Protein AF-A0A7S2CA24-F1 (afdb_monomer_lite)

Foldseek 3Di:
DCDDPDPPDDRVLLVVLVVQLPPDAPVAADEDEDEPPLDPVSLVSHDHSYHYDYYYPVVVCVVVCVVVVAAEDEAAAPSRCVSPVVVCPPDNHWYWYWDWDDDDPDTDIDTPDTDD

Sequence (116 aa):
MERTVKEGQVATANTYAQMFSNLP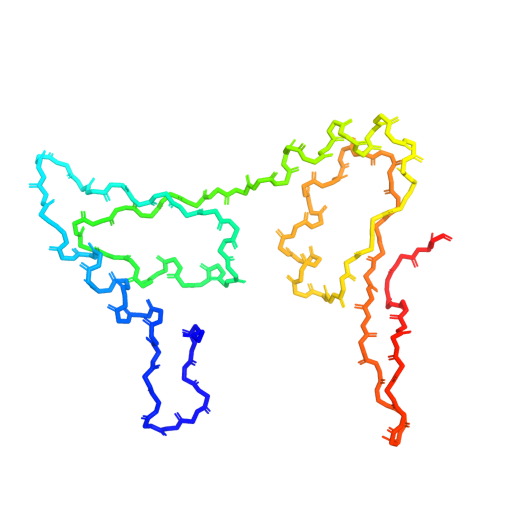SCGKPTRLLIYDLHTLQNRFYLHGNVIGSLKTTIPLLLPEIQKGGIDCVAFPDDGAAKRFAHEFTGLDVEIVTCGKVRDGDERKVTIQEGNP

Secondary structure (DSSP, 8-state):
--S-SSTT---HHHHHHHHHHTSPPSSSPEEEEEES-S-GGGGGG--TTEEEEEE-SGGGTHHHHHHHT--EEEESSHHHHHHHGGGGTTSS-EEEEEEEEEETTEEEEEEEE---

Radius of gyration: 18.87 Å; chains: 1; bounding box: 43×40×43 Å

Structure (mmCIF, N/CA/C/O backbone):
data_AF-A0A7S2CA24-F1
#
_entry.id   AF-A0A7S2CA24-F1
#
loop_
_atom_site.group_PDB
_atom_site.id
_atom_site.type_symbol
_atom_site.label_atom_id
_atom_site.label_alt_id
_atom_site.label_comp_id
_atom_site.label_asym_id
_atom_site.label_entity_id
_atom_site.label_seq_id
_atom_site.pdbx_PDB_ins_code
_atom_site.Cartn_x
_atom_site.Cartn_y
_atom_site.Cartn_z
_atom_site.occupancy
_atom_site.B_iso_or_equiv
_atom_site.auth_seq_id
_atom_site.auth_comp_id
_atom_site.auth_asym_id
_atom_site.auth_atom_id
_atom_site.pdbx_PDB_model_num
ATOM 1 N N . MET A 1 1 ? -4.769 -6.281 -11.447 1.00 75.19 1 MET A N 1
ATOM 2 C CA . MET A 1 1 ? -4.247 -7.601 -11.859 1.00 75.19 1 MET A CA 1
ATOM 3 C C . MET A 1 1 ? -2.739 -7.574 -11.670 1.00 75.19 1 MET A C 1
ATOM 5 O O . MET A 1 1 ? -1.993 -7.364 -12.622 1.00 75.19 1 MET A O 1
ATOM 9 N N . GLU A 1 2 ? -2.299 -7.674 -10.412 1.00 80.25 2 GLU A N 1
ATOM 10 C CA . GLU A 1 2 ? -0.873 -7.619 -10.074 1.00 80.25 2 GLU A CA 1
ATOM 11 C C . GLU A 1 2 ? -0.097 -8.863 -10.503 1.00 80.25 2 GLU A C 1
ATOM 13 O O . GLU A 1 2 ? 1.053 -8.752 -10.902 1.00 80.25 2 GLU A O 1
ATOM 18 N N . ARG A 1 3 ? -0.738 -10.033 -10.463 1.00 83.88 3 ARG A N 1
ATOM 19 C CA . ARG A 1 3 ? -0.118 -11.331 -10.730 1.00 83.88 3 ARG A CA 1
ATOM 20 C C . ARG A 1 3 ? -0.983 -12.173 -11.653 1.00 83.88 3 ARG A C 1
ATOM 22 O O . ARG A 1 3 ? -2.200 -11.986 -11.719 1.00 83.88 3 ARG A O 1
ATOM 29 N N . THR A 1 4 ? -0.355 -13.124 -12.328 1.00 86.88 4 THR A N 1
ATOM 30 C CA . THR A 1 4 ? -1.056 -14.185 -13.048 1.00 86.88 4 THR A CA 1
ATOM 31 C C . THR A 1 4 ? -1.593 -15.200 -12.039 1.00 86.88 4 THR A C 1
ATOM 33 O O . THR A 1 4 ? -0.896 -15.590 -11.104 1.00 86.88 4 THR A O 1
ATOM 36 N N . VAL A 1 5 ? -2.861 -15.589 -12.181 1.00 89.56 5 VAL A N 1
ATOM 37 C CA . VAL A 1 5 ? -3.485 -16.624 -11.332 1.00 89.56 5 VAL A CA 1
ATOM 38 C C . VAL A 1 5 ? -3.592 -17.938 -12.096 1.00 89.56 5 VAL A C 1
ATOM 40 O O . VAL A 1 5 ? -3.477 -19.011 -11.512 1.00 89.56 5 VAL A O 1
ATOM 43 N N . LYS A 1 6 ? -3.801 -17.850 -13.410 1.00 92.25 6 LYS A N 1
ATOM 44 C CA . LYS A 1 6 ? -3.822 -18.981 -14.335 1.00 92.25 6 LYS A CA 1
ATOM 45 C C . LYS A 1 6 ? -2.765 -18.785 -15.413 1.00 92.25 6 LYS A C 1
ATOM 47 O O . LYS A 1 6 ? -2.437 -17.653 -15.774 1.00 92.25 6 LYS A O 1
ATOM 52 N N . GLU A 1 7 ? -2.265 -19.896 -15.935 1.00 90.69 7 GLU A N 1
ATOM 53 C CA . GLU A 1 7 ? -1.397 -19.898 -17.107 1.00 90.69 7 GLU A CA 1
ATOM 54 C C . GLU A 1 7 ? -2.085 -19.210 -18.300 1.00 90.69 7 GLU A C 1
ATOM 56 O O . GLU A 1 7 ? -3.309 -19.256 -18.442 1.00 90.69 7 GLU A O 1
ATOM 61 N N . GLY A 1 8 ? -1.302 -18.504 -19.120 1.00 90.75 8 GLY A N 1
ATOM 62 C CA . GLY A 1 8 ? -1.801 -17.730 -20.263 1.00 90.75 8 GLY A CA 1
ATOM 63 C C . GLY A 1 8 ? -2.381 -16.352 -19.920 1.00 90.75 8 GLY A C 1
ATOM 64 O O . GLY A 1 8 ? -2.741 -15.602 -20.825 1.00 90.75 8 GLY A O 1
ATOM 65 N N . GLN A 1 9 ? -2.458 -15.974 -18.640 1.00 92.44 9 GLN A N 1
ATOM 66 C CA . GLN A 1 9 ? -2.843 -14.616 -18.249 1.00 92.44 9 GLN A CA 1
ATOM 67 C C . GLN A 1 9 ? -1.663 -13.647 -18.345 1.00 92.44 9 GLN A C 1
ATOM 69 O O . GLN A 1 9 ? -0.518 -14.007 -18.086 1.00 92.44 9 GLN A O 1
ATOM 74 N N . VAL A 1 10 ? -1.954 -12.384 -18.655 1.00 90.94 10 VAL A N 1
ATOM 75 C CA . VAL A 1 10 ? -0.960 -11.307 -18.644 1.00 90.94 10 VAL A CA 1
ATOM 76 C C . VAL A 1 10 ? -1.065 -10.547 -17.328 1.00 90.94 10 VAL A C 1
ATOM 78 O O . VAL A 1 10 ? -2.122 -10.015 -16.995 1.00 90.94 10 VAL A O 1
ATOM 81 N N . ALA A 1 11 ? 0.040 -10.452 -16.588 1.00 92.94 11 ALA A N 1
ATOM 82 C CA . ALA A 1 11 ? 0.137 -9.547 -15.446 1.00 92.94 11 ALA A CA 1
ATOM 83 C C . ALA A 1 11 ? 0.212 -8.101 -15.955 1.00 92.94 11 ALA A C 1
ATOM 85 O O . ALA A 1 11 ? 1.295 -7.569 -16.202 1.00 92.94 11 ALA A O 1
ATOM 86 N N . THR A 1 12 ? -0.946 -7.462 -16.130 1.00 93.62 12 THR A N 1
ATOM 87 C CA . THR A 1 12 ? -1.032 -6.125 -16.738 1.00 93.62 12 THR A CA 1
ATOM 88 C C . THR A 1 12 ? -0.217 -5.083 -15.976 1.00 93.62 12 THR A C 1
ATOM 90 O O . THR A 1 12 ? 0.389 -4.215 -16.599 1.00 93.62 12 THR A O 1
ATOM 93 N N . ALA A 1 13 ? -0.117 -5.204 -14.647 1.00 93.31 13 ALA A N 1
ATOM 94 C CA . ALA A 1 13 ? 0.731 -4.339 -13.829 1.00 93.31 13 ALA A CA 1
ATOM 95 C C . ALA A 1 13 ? 2.213 -4.387 -14.250 1.00 93.31 13 ALA A C 1
ATOM 97 O O . ALA A 1 13 ? 2.856 -3.341 -14.319 1.00 93.31 13 ALA A O 1
ATOM 98 N N . ASN A 1 14 ? 2.740 -5.571 -14.586 1.00 94.00 14 ASN A N 1
ATOM 99 C CA . ASN A 1 14 ? 4.104 -5.712 -15.096 1.00 94.00 14 ASN A CA 1
ATOM 100 C C . ASN A 1 14 ? 4.227 -5.086 -16.491 1.00 94.00 14 ASN A C 1
ATOM 102 O O . ASN A 1 14 ? 5.152 -4.323 -16.738 1.00 94.00 14 ASN A O 1
ATOM 106 N N . THR A 1 15 ? 3.264 -5.321 -17.388 1.00 94.81 15 THR A N 1
ATOM 107 C CA . THR A 1 15 ? 3.268 -4.710 -18.729 1.00 94.81 15 THR A CA 1
ATOM 108 C C . THR A 1 15 ? 3.306 -3.180 -18.666 1.00 94.81 15 THR A C 1
ATOM 110 O O . THR A 1 15 ? 4.127 -2.563 -19.343 1.00 94.81 15 THR A O 1
ATOM 113 N N . TYR A 1 16 ? 2.488 -2.558 -17.812 1.00 94.94 16 TYR A N 1
ATOM 114 C CA . TYR A 1 16 ? 2.536 -1.108 -17.603 1.00 94.94 16 TYR A CA 1
ATOM 115 C C . TYR A 1 16 ? 3.864 -0.653 -16.999 1.00 94.94 16 TYR A C 1
ATOM 117 O O . TYR A 1 16 ? 4.435 0.336 -17.451 1.00 94.94 16 TYR A O 1
ATOM 125 N N . ALA A 1 17 ? 4.393 -1.379 -16.013 1.00 94.12 17 ALA A N 1
ATOM 126 C CA . ALA A 1 17 ? 5.684 -1.056 -15.419 1.00 94.12 17 ALA A CA 1
ATOM 127 C C . ALA A 1 17 ? 6.829 -1.116 -16.444 1.00 94.12 17 ALA A C 1
ATOM 129 O O . ALA A 1 17 ? 7.704 -0.254 -16.413 1.00 94.12 17 ALA A O 1
ATOM 130 N N . GLN A 1 18 ? 6.791 -2.052 -17.399 1.00 94.25 18 GLN A N 1
ATOM 131 C CA . GLN A 1 18 ? 7.731 -2.102 -18.524 1.00 94.25 18 GLN A CA 1
ATOM 132 C C . GLN A 1 18 ? 7.594 -0.869 -19.424 1.00 94.25 18 GLN A C 1
ATOM 134 O O . GLN A 1 18 ? 8.601 -0.261 -19.778 1.00 94.25 18 GLN A O 1
ATOM 139 N N . MET A 1 19 ? 6.368 -0.453 -19.758 1.00 94.50 19 MET A N 1
ATOM 140 C CA . MET A 1 19 ? 6.142 0.769 -20.544 1.00 94.50 19 MET A CA 1
ATOM 141 C C . MET A 1 19 ? 6.696 2.003 -19.827 1.00 94.50 19 MET A C 1
ATOM 143 O O . MET A 1 19 ? 7.420 2.787 -20.436 1.00 94.50 19 MET A O 1
ATOM 147 N N . PHE A 1 20 ? 6.430 2.139 -18.524 1.00 93.81 20 PHE A N 1
ATOM 148 C CA . PHE A 1 20 ? 6.998 3.221 -17.725 1.00 93.81 20 PHE A CA 1
ATOM 149 C C . PHE A 1 20 ? 8.525 3.156 -17.698 1.00 93.81 20 PHE A C 1
ATOM 151 O O . PHE A 1 20 ? 9.171 4.163 -17.950 1.00 93.81 20 PHE A O 1
ATOM 158 N N . SER A 1 21 ? 9.110 1.978 -17.480 1.00 92.81 21 SER A N 1
ATOM 159 C CA . SER A 1 21 ? 10.568 1.773 -17.417 1.00 92.81 21 SER A CA 1
ATOM 160 C C . SER A 1 21 ? 11.304 2.182 -18.702 1.00 92.81 21 SER A C 1
ATOM 162 O O . SER A 1 21 ? 12.495 2.494 -18.653 1.00 92.81 21 SER A O 1
ATOM 164 N N . ASN A 1 22 ? 10.591 2.228 -19.834 1.00 92.75 22 ASN A N 1
ATOM 165 C CA . ASN A 1 22 ? 11.098 2.663 -21.138 1.00 92.75 22 ASN A CA 1
ATOM 166 C C . ASN A 1 22 ? 10.861 4.153 -21.441 1.00 92.75 22 ASN A C 1
ATOM 168 O O . ASN A 1 22 ? 11.198 4.613 -22.533 1.00 92.75 22 ASN A O 1
ATOM 172 N N . LEU A 1 23 ? 10.308 4.928 -20.504 1.00 91.38 23 LEU A N 1
ATOM 173 C CA . LEU A 1 23 ? 10.247 6.379 -20.656 1.00 91.38 23 LEU A CA 1
ATOM 174 C C . LEU A 1 23 ? 11.665 6.954 -20.829 1.00 91.38 23 LEU A C 1
ATOM 176 O O . LEU A 1 23 ? 12.614 6.474 -20.195 1.00 91.38 23 LEU A O 1
ATOM 180 N N . PRO A 1 24 ? 11.835 7.977 -21.684 1.00 89.06 24 PRO A N 1
ATOM 181 C CA . PRO A 1 24 ? 13.147 8.541 -21.957 1.00 89.06 24 PRO A CA 1
ATOM 182 C C . PRO A 1 24 ? 13.760 9.141 -20.687 1.00 89.06 24 PRO A C 1
ATOM 184 O O . PRO A 1 24 ? 13.077 9.772 -19.878 1.00 89.06 24 PRO A O 1
ATOM 187 N N . SER A 1 25 ? 15.069 8.951 -20.523 1.00 83.38 25 SER A N 1
ATOM 188 C CA . SER A 1 25 ? 15.844 9.611 -19.473 1.00 83.38 25 SER A CA 1
ATOM 189 C C . SER A 1 25 ? 16.295 10.985 -19.965 1.00 83.38 25 SER A C 1
ATOM 191 O O . SER A 1 25 ? 17.058 11.089 -20.924 1.00 83.38 25 SER A O 1
ATOM 193 N N . CYS A 1 26 ? 15.850 12.049 -19.298 1.00 83.38 26 CYS A N 1
ATOM 194 C CA . CYS A 1 26 ? 16.254 13.427 -19.597 1.00 83.38 26 CYS A CA 1
ATOM 195 C C . CYS A 1 26 ? 17.364 13.877 -18.631 1.00 83.38 26 CYS A C 1
ATOM 197 O O . CYS A 1 26 ? 17.192 14.824 -17.864 1.00 83.38 26 CYS A O 1
ATOM 199 N N . GLY A 1 27 ? 18.475 13.131 -18.593 1.00 85.19 27 GLY A N 1
ATOM 200 C CA . GLY A 1 27 ? 19.613 13.370 -17.687 1.00 85.19 27 GLY A CA 1
ATOM 201 C C . GLY A 1 27 ? 19.463 12.780 -16.277 1.00 85.19 27 GLY A C 1
ATOM 202 O O . GLY A 1 27 ? 20.417 12.779 -15.504 1.00 85.19 27 GLY A O 1
ATOM 203 N N . LYS A 1 28 ? 18.287 12.241 -15.942 1.00 86.75 28 LYS A N 1
ATOM 204 C CA . LYS A 1 28 ? 18.008 11.465 -14.726 1.00 86.75 28 LYS A CA 1
ATOM 205 C C . LYS A 1 28 ? 16.834 10.514 -14.978 1.00 86.75 28 LYS A C 1
ATOM 207 O O . LYS A 1 28 ? 15.991 10.838 -15.819 1.00 86.75 28 LYS A O 1
ATOM 212 N N . PRO A 1 29 ? 16.730 9.398 -14.234 1.00 88.75 29 PRO A N 1
ATOM 213 C CA . PRO A 1 29 ? 15.567 8.528 -14.324 1.00 88.75 29 PRO A CA 1
ATOM 214 C C . PRO A 1 29 ? 14.266 9.291 -14.063 1.00 88.75 29 PRO A C 1
ATOM 216 O O . PRO A 1 29 ? 14.179 10.107 -13.136 1.00 88.75 29 PRO A O 1
ATOM 219 N N . THR A 1 30 ? 13.246 9.004 -14.864 1.00 92.12 30 THR A N 1
ATOM 220 C CA . THR A 1 30 ? 11.904 9.552 -14.687 1.00 92.12 30 THR A CA 1
ATOM 221 C C . THR A 1 30 ? 11.335 9.049 -13.363 1.00 92.12 30 THR A C 1
ATOM 223 O O . THR A 1 30 ? 11.267 7.850 -13.097 1.00 92.12 30 THR A O 1
ATOM 226 N N . ARG A 1 31 ? 10.935 9.970 -12.487 1.00 91.69 31 ARG A N 1
ATOM 227 C CA . ARG A 1 31 ? 10.324 9.612 -11.206 1.00 91.69 31 ARG A CA 1
ATOM 228 C C . ARG A 1 31 ? 8.834 9.353 -11.406 1.00 91.69 31 ARG A C 1
ATOM 230 O O . ARG A 1 31 ? 8.106 10.261 -11.795 1.00 91.69 31 ARG A O 1
ATOM 237 N N . LEU A 1 32 ? 8.385 8.149 -11.066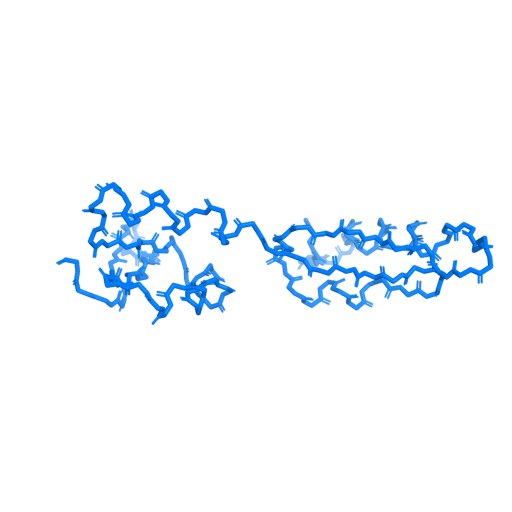 1.00 93.00 32 LEU A N 1
ATOM 238 C CA . LEU A 1 32 ? 6.974 7.778 -11.043 1.00 93.00 32 LEU A CA 1
ATOM 239 C C . LEU A 1 32 ? 6.466 7.838 -9.600 1.00 93.00 32 LEU A C 1
ATOM 241 O O . LEU A 1 32 ? 6.893 7.045 -8.761 1.00 93.00 32 LEU A O 1
ATOM 245 N N . LEU A 1 33 ? 5.586 8.794 -9.299 1.00 95.00 33 LEU A N 1
ATOM 246 C CA . LEU A 1 33 ? 4.924 8.877 -7.997 1.00 95.00 33 LEU A CA 1
ATOM 247 C C . LEU A 1 33 ? 3.708 7.947 -7.987 1.00 95.00 33 LEU A C 1
ATOM 249 O O . LEU A 1 33 ? 2.845 8.064 -8.853 1.00 95.00 33 LEU A O 1
ATOM 253 N N . ILE A 1 34 ? 3.640 7.039 -7.016 1.00 95.19 34 ILE A N 1
ATOM 254 C CA . ILE A 1 34 ? 2.526 6.096 -6.874 1.00 95.19 34 ILE A CA 1
ATOM 255 C C . ILE A 1 34 ? 2.002 6.187 -5.449 1.00 95.19 34 ILE A C 1
ATOM 257 O O . ILE A 1 34 ? 2.760 5.991 -4.500 1.00 95.19 34 ILE A O 1
ATOM 261 N N . TYR A 1 35 ? 0.709 6.458 -5.317 1.00 95.25 35 TYR A N 1
ATOM 262 C CA . TYR A 1 35 ? 0.020 6.478 -4.034 1.00 95.25 35 TYR A CA 1
ATOM 263 C C . TYR A 1 35 ? -0.643 5.128 -3.759 1.00 95.25 35 TYR A C 1
ATOM 265 O O . TYR A 1 35 ? -1.211 4.527 -4.671 1.00 95.25 35 TYR A O 1
ATOM 273 N N . ASP A 1 36 ? -0.523 4.654 -2.519 1.00 93.12 36 ASP A N 1
ATOM 274 C CA . ASP A 1 36 ? -1.248 3.511 -1.949 1.00 93.12 36 ASP A CA 1
ATOM 275 C C . ASP A 1 36 ? -1.231 2.261 -2.839 1.00 93.12 36 ASP A C 1
ATOM 277 O O . ASP A 1 36 ? -2.253 1.647 -3.156 1.00 93.12 36 ASP A O 1
ATOM 281 N N . LEU A 1 37 ? -0.019 1.875 -3.256 1.00 92.31 37 LEU A N 1
ATOM 282 C CA . LEU A 1 37 ? 0.204 0.714 -4.111 1.00 92.31 37 LEU A CA 1
ATOM 283 C C . LEU A 1 37 ? -0.421 -0.545 -3.484 1.00 92.31 37 LEU A C 1
ATOM 285 O O . LEU A 1 37 ? -0.029 -0.981 -2.403 1.00 92.31 37 LEU A O 1
ATOM 289 N N . HIS A 1 38 ? -1.365 -1.157 -4.206 1.00 89.44 38 HIS A N 1
ATOM 290 C CA . HIS A 1 38 ? -2.164 -2.284 -3.716 1.00 89.44 38 HIS A CA 1
ATOM 291 C C . HIS A 1 38 ? -1.315 -3.458 -3.196 1.00 89.44 38 HIS A C 1
ATOM 293 O O . HIS A 1 38 ? -1.615 -4.038 -2.156 1.00 89.44 38 HIS A O 1
ATOM 299 N N . THR A 1 39 ? -0.220 -3.763 -3.893 1.00 88.62 39 THR A N 1
ATOM 300 C CA . THR A 1 39 ? 0.701 -4.858 -3.575 1.00 88.62 39 THR A CA 1
ATOM 301 C C . THR A 1 39 ? 2.124 -4.321 -3.623 1.00 88.62 39 THR A C 1
ATOM 303 O O . THR A 1 39 ? 2.634 -4.010 -4.702 1.00 88.62 39 THR A O 1
ATOM 306 N N . LEU A 1 40 ? 2.778 -4.199 -2.464 1.00 88.81 40 LEU A N 1
ATOM 307 C CA . LEU A 1 40 ? 4.102 -3.577 -2.349 1.00 88.81 40 LEU A CA 1
ATOM 308 C C . LEU A 1 40 ? 5.154 -4.259 -3.238 1.00 88.81 40 LEU A C 1
ATOM 310 O O . LEU A 1 40 ? 6.039 -3.594 -3.768 1.00 88.81 40 LEU A O 1
ATOM 314 N N . GLN A 1 41 ? 5.031 -5.569 -3.450 1.00 89.69 41 GLN A N 1
ATOM 315 C CA . GLN A 1 41 ? 5.921 -6.382 -4.278 1.00 89.69 41 GLN A CA 1
ATOM 316 C C . GLN A 1 41 ? 5.974 -5.898 -5.738 1.00 89.69 41 GLN A C 1
ATOM 318 O O . GLN A 1 41 ? 7.012 -6.021 -6.384 1.00 89.69 41 GLN A O 1
ATOM 323 N N . ASN A 1 42 ? 4.918 -5.252 -6.246 1.00 91.31 42 ASN A N 1
ATOM 324 C CA . ASN A 1 42 ? 4.903 -4.713 -7.611 1.00 91.31 42 ASN A CA 1
ATOM 325 C C . ASN A 1 42 ? 5.910 -3.577 -7.817 1.00 91.31 42 ASN A C 1
ATOM 327 O O . ASN A 1 42 ? 6.211 -3.228 -8.957 1.00 91.31 42 ASN A O 1
ATOM 331 N N . ARG A 1 43 ? 6.475 -3.016 -6.739 1.00 91.19 43 ARG A N 1
ATOM 332 C CA . ARG A 1 43 ? 7.572 -2.043 -6.827 1.00 91.19 43 ARG A CA 1
ATOM 333 C C . ARG A 1 43 ? 8.761 -2.573 -7.628 1.00 91.19 43 ARG A C 1
ATOM 335 O O . ARG A 1 43 ? 9.472 -1.782 -8.232 1.00 91.19 43 ARG A O 1
ATOM 342 N N . PHE A 1 44 ? 8.961 -3.892 -7.625 1.00 91.44 44 PHE A N 1
ATOM 343 C CA . PHE A 1 44 ? 10.059 -4.553 -8.325 1.00 91.44 44 PHE A CA 1
ATOM 344 C C . PHE A 1 44 ? 9.797 -4.729 -9.827 1.00 91.44 44 PHE A C 1
ATOM 346 O O . PHE A 1 44 ? 10.700 -5.133 -10.551 1.00 91.44 44 PHE A O 1
ATOM 353 N N . TYR A 1 45 ? 8.594 -4.410 -10.319 1.00 93.06 45 TYR A N 1
ATOM 354 C CA . TYR A 1 45 ? 8.324 -4.368 -11.759 1.00 93.06 45 TYR A CA 1
ATOM 355 C C . TYR A 1 45 ? 8.888 -3.112 -12.432 1.00 93.06 45 TYR A C 1
ATOM 357 O O . TYR A 1 45 ? 9.056 -3.104 -13.648 1.00 93.06 45 TYR A O 1
ATOM 365 N N . LEU A 1 46 ? 9.166 -2.053 -11.665 1.00 92.12 46 LEU A N 1
ATOM 366 C CA . LEU A 1 46 ? 9.775 -0.823 -12.170 1.00 92.12 46 LEU A CA 1
ATOM 367 C C . LEU A 1 46 ? 11.298 -0.968 -12.192 1.00 92.12 46 LEU A C 1
ATOM 369 O O . LEU A 1 46 ? 11.905 -1.296 -11.170 1.00 92.12 46 LEU A O 1
ATOM 373 N N . HIS A 1 47 ? 11.914 -0.697 -13.340 1.00 89.25 47 HIS A N 1
ATOM 374 C CA . HIS A 1 47 ? 13.364 -0.774 -13.532 1.00 89.25 47 HIS A CA 1
ATOM 375 C C . HIS A 1 47 ? 13.832 0.203 -14.627 1.00 89.25 47 HIS A C 1
ATOM 377 O O . HIS A 1 47 ? 13.082 1.070 -15.077 1.00 89.25 47 HIS A O 1
ATOM 383 N N . GLY A 1 48 ? 15.106 0.116 -15.016 1.00 88.38 48 GLY A N 1
ATOM 384 C CA . GLY A 1 48 ? 15.671 0.904 -16.111 1.00 88.38 48 GLY A CA 1
ATOM 385 C C . GLY A 1 48 ? 15.673 2.408 -15.834 1.00 88.38 48 GLY A C 1
ATOM 386 O O . GLY A 1 48 ? 16.283 2.877 -14.872 1.00 88.38 48 GLY A O 1
ATOM 387 N N . ASN A 1 49 ? 14.995 3.168 -16.696 1.00 90.31 49 ASN A N 1
ATOM 388 C CA . ASN A 1 49 ? 14.996 4.631 -16.661 1.00 90.31 49 ASN A CA 1
ATOM 389 C C . ASN A 1 49 ? 13.926 5.224 -15.736 1.00 90.31 49 ASN A C 1
ATOM 391 O O . ASN A 1 49 ? 13.714 6.436 -15.773 1.00 90.31 49 ASN A O 1
ATOM 395 N N . VAL A 1 50 ? 13.254 4.417 -14.907 1.00 91.88 50 VAL A N 1
ATOM 396 C CA . VAL A 1 50 ? 12.246 4.900 -13.955 1.00 91.88 50 VAL A CA 1
ATOM 397 C C . VAL A 1 50 ? 12.598 4.571 -12.515 1.00 91.88 50 VAL A C 1
ATOM 399 O O . VAL A 1 50 ? 13.013 3.466 -12.185 1.00 91.88 50 VAL A O 1
ATOM 402 N N . ILE A 1 51 ? 12.352 5.540 -11.631 1.00 91.44 51 ILE A N 1
ATOM 403 C CA . ILE A 1 51 ? 12.392 5.352 -10.179 1.00 91.44 51 ILE A CA 1
ATOM 404 C C . ILE A 1 51 ? 10.972 5.483 -9.633 1.00 91.44 51 ILE A C 1
ATOM 406 O O . ILE A 1 51 ? 10.369 6.557 -9.694 1.00 91.44 51 ILE A O 1
ATOM 410 N N . GLY A 1 52 ? 10.453 4.401 -9.052 1.00 92.50 52 GLY A N 1
ATOM 411 C CA . GLY A 1 52 ? 9.191 4.419 -8.315 1.00 92.50 52 GLY A CA 1
ATOM 412 C C . GLY A 1 52 ? 9.344 5.096 -6.953 1.00 92.50 52 GLY A C 1
ATOM 413 O O . GLY A 1 52 ? 10.129 4.650 -6.117 1.00 92.50 52 GLY A O 1
ATOM 414 N N . SER A 1 53 ? 8.581 6.158 -6.705 1.00 93.94 53 SER A N 1
ATOM 415 C CA . SER A 1 53 ? 8.436 6.776 -5.387 1.00 93.94 53 SER A CA 1
ATOM 416 C C . SER A 1 53 ? 7.051 6.449 -4.846 1.00 93.94 53 SER A C 1
ATOM 418 O O . SER A 1 53 ? 6.048 6.988 -5.309 1.00 93.94 53 SER A O 1
ATOM 420 N N . LEU A 1 54 ? 7.013 5.530 -3.885 1.00 94.44 54 LEU A N 1
ATOM 421 C CA . LEU A 1 54 ? 5.776 5.095 -3.249 1.00 94.44 54 LEU A CA 1
ATOM 422 C C . LEU A 1 54 ? 5.415 6.055 -2.117 1.00 94.44 54 LEU A C 1
ATOM 424 O O . LEU A 1 54 ? 6.283 6.449 -1.331 1.00 94.44 54 LEU A O 1
ATOM 428 N N . LYS A 1 55 ? 4.145 6.442 -2.063 1.00 95.19 55 LYS A N 1
ATOM 429 C CA . LYS A 1 55 ? 3.566 7.340 -1.064 1.00 95.19 55 LYS A CA 1
ATOM 430 C C . LYS A 1 55 ? 2.249 6.759 -0.561 1.00 95.19 55 LYS A C 1
ATOM 432 O O . LYS A 1 55 ? 1.652 5.924 -1.231 1.00 95.19 55 LYS A O 1
ATOM 437 N N . THR A 1 56 ? 1.805 7.213 0.601 1.00 94.81 56 THR A N 1
ATOM 438 C CA . THR A 1 56 ? 0.462 6.943 1.117 1.00 94.81 56 THR A CA 1
ATOM 439 C C . THR A 1 56 ? -0.260 8.259 1.358 1.00 94.81 56 THR A C 1
ATOM 441 O O . THR A 1 56 ? 0.387 9.270 1.659 1.00 94.81 56 THR A O 1
ATOM 444 N N . THR A 1 57 ? -1.580 8.270 1.190 1.00 95.38 57 THR A N 1
ATOM 445 C CA . THR A 1 57 ? -2.415 9.424 1.541 1.00 95.38 57 THR A CA 1
ATOM 446 C C . THR A 1 57 ? -3.002 9.351 2.950 1.00 95.38 57 THR A C 1
ATOM 448 O O . THR A 1 57 ? -3.691 10.286 3.345 1.00 95.38 57 THR A O 1
ATOM 451 N N . ILE A 1 58 ? -2.733 8.296 3.729 1.00 94.69 58 ILE A N 1
ATOM 452 C CA . ILE A 1 58 ? -3.286 8.142 5.089 1.00 94.69 58 ILE A CA 1
ATOM 453 C C . ILE A 1 58 ? -3.004 9.329 6.016 1.00 94.69 58 ILE A C 1
ATOM 455 O O . ILE A 1 58 ? -3.933 9.731 6.717 1.00 94.69 58 ILE A O 1
ATOM 459 N N . PRO A 1 59 ? -1.819 9.972 5.992 1.00 94.44 59 PRO A N 1
ATOM 460 C CA . PRO A 1 59 ? -1.570 11.152 6.818 1.00 94.44 59 PRO A CA 1
ATOM 461 C C . PRO A 1 59 ? -2.581 12.292 6.626 1.00 94.44 59 PRO A C 1
ATOM 463 O O . PRO A 1 59 ? -2.748 13.112 7.524 1.00 94.44 59 PRO A O 1
ATOM 466 N N . LEU A 1 60 ? -3.281 12.349 5.484 1.00 95.00 60 LEU A N 1
ATOM 467 C CA . LEU A 1 60 ? -4.340 13.334 5.238 1.00 95.00 60 LEU A CA 1
ATOM 468 C C . LEU A 1 60 ? -5.631 13.032 6.016 1.00 95.00 60 LEU A C 1
ATOM 470 O O . LEU A 1 60 ? -6.433 13.937 6.221 1.00 95.00 60 LEU A O 1
ATOM 474 N N . LEU A 1 61 ? -5.834 11.783 6.446 1.00 93.50 61 LEU A N 1
ATOM 475 C CA . LEU A 1 61 ? -7.007 11.344 7.207 1.00 93.50 61 LEU A CA 1
ATOM 476 C C . LEU A 1 61 ? -6.842 1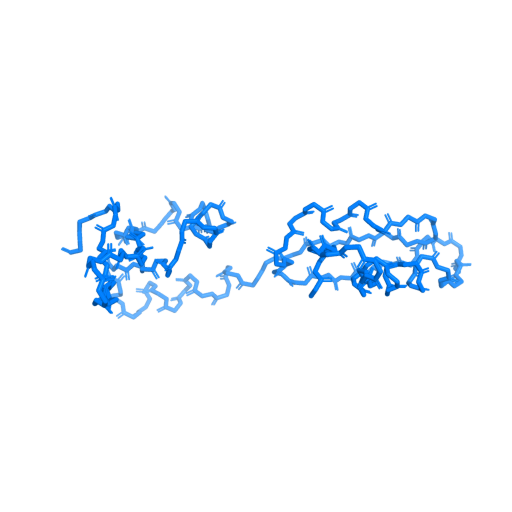1.572 8.713 1.00 93.50 61 LEU A C 1
ATOM 478 O O . LEU A 1 61 ? -7.829 11.827 9.395 1.00 93.50 61 LEU A O 1
ATOM 482 N N . LEU A 1 62 ? -5.611 11.513 9.235 1.00 93.12 62 LEU A N 1
ATOM 483 C CA . LEU A 1 62 ? -5.346 11.578 10.679 1.00 93.12 62 LEU A CA 1
ATOM 484 C C . LEU A 1 62 ? -5.940 12.830 11.360 1.00 93.12 62 LEU A C 1
ATOM 486 O O . LEU A 1 62 ? -6.581 12.672 12.400 1.00 93.12 62 LEU A O 1
ATOM 490 N N . PRO A 1 63 ? -5.824 14.054 10.796 1.00 93.06 63 PRO A N 1
ATOM 491 C CA . PRO A 1 63 ? -6.411 15.243 11.415 1.00 93.06 63 PRO A CA 1
ATOM 492 C C . PRO A 1 63 ? -7.940 15.200 11.466 1.00 93.06 63 PRO A C 1
ATOM 494 O O . PRO A 1 63 ? -8.541 15.722 12.400 1.00 93.06 63 PRO A O 1
ATOM 497 N N . GLU A 1 64 ? -8.579 14.594 10.466 1.00 93.62 64 GLU A N 1
ATOM 498 C CA . GLU A 1 64 ? -10.038 14.495 10.400 1.00 93.62 64 GLU A CA 1
ATOM 499 C C . GLU A 1 64 ? -10.567 13.436 11.371 1.00 93.62 64 GLU A C 1
ATOM 501 O O . GLU A 1 64 ? -11.591 13.658 12.012 1.00 93.62 64 GLU A O 1
ATOM 506 N N . ILE A 1 65 ? -9.825 12.342 11.568 1.00 92.88 65 ILE A N 1
ATOM 507 C CA . ILE A 1 65 ? -10.121 11.322 12.586 1.00 92.88 65 ILE A CA 1
ATOM 508 C C . ILE A 1 65 ? -10.062 11.932 13.991 1.00 92.88 65 ILE A C 1
ATOM 510 O O . ILE A 1 65 ? -11.002 11.776 14.768 1.00 92.88 65 ILE A O 1
ATOM 514 N N . GLN A 1 66 ? -9.009 12.702 14.285 1.00 90.62 66 GLN A N 1
ATOM 515 C CA . GLN A 1 66 ? -8.855 13.382 15.576 1.00 90.62 66 GLN A CA 1
ATOM 516 C C . GLN A 1 66 ? -9.961 14.411 15.838 1.00 90.62 66 GLN A C 1
ATOM 518 O O . GLN A 1 66 ? -10.507 14.466 16.937 1.00 90.62 66 GLN A O 1
ATOM 523 N N . LYS A 1 67 ? -10.308 15.234 14.840 1.00 93.62 67 LYS A N 1
ATOM 524 C CA . LYS A 1 67 ? -11.387 16.231 14.973 1.00 93.62 67 LYS A CA 1
ATOM 525 C C . LYS A 1 67 ? -12.764 15.590 15.094 1.00 93.62 67 LYS A C 1
ATOM 527 O O . LYS A 1 67 ? -13.629 16.143 15.766 1.00 93.62 67 LYS A O 1
ATOM 532 N N . GLY A 1 68 ? -12.973 14.472 14.403 1.00 91.88 68 GLY A N 1
ATOM 533 C CA . GLY A 1 68 ? -14.251 13.775 14.348 1.00 91.88 68 GLY A CA 1
ATOM 534 C C . GLY A 1 68 ? -14.614 13.037 15.633 1.00 91.88 68 GLY A C 1
ATOM 535 O O . GLY A 1 68 ? -15.747 12.579 15.736 1.00 91.88 68 GLY A O 1
ATOM 536 N N . GLY A 1 69 ? -13.684 12.921 16.591 1.00 90.31 69 GLY A N 1
ATOM 537 C CA . GLY A 1 69 ? -13.886 12.120 17.798 1.00 90.31 69 GLY A CA 1
ATOM 538 C C . GLY A 1 69 ? -14.096 10.643 17.473 1.00 90.31 69 GLY A C 1
ATOM 539 O O . GLY A 1 69 ? -14.887 9.995 18.140 1.00 90.31 69 GLY A O 1
ATOM 540 N N . ILE A 1 70 ? -13.454 10.151 16.408 1.00 92.69 70 ILE A N 1
ATOM 541 C CA . ILE A 1 70 ? -13.525 8.747 16.004 1.00 92.69 70 ILE A CA 1
ATOM 542 C C . ILE A 1 70 ? -12.643 7.941 16.948 1.00 92.69 70 ILE A C 1
ATOM 544 O O . ILE A 1 70 ? -11.448 8.198 17.033 1.00 92.69 70 ILE A O 1
ATOM 548 N N . ASP A 1 71 ? -13.239 6.954 17.595 1.00 92.88 71 ASP A N 1
ATOM 549 C CA . ASP A 1 71 ? -12.641 6.099 18.621 1.00 92.88 71 ASP A CA 1
ATOM 550 C C . ASP A 1 71 ? -12.202 4.724 18.088 1.00 92.88 71 ASP A C 1
ATOM 552 O O . ASP A 1 71 ? -11.449 4.022 18.753 1.00 92.88 71 ASP A O 1
ATOM 556 N N . CYS A 1 72 ? -12.594 4.351 16.863 1.00 94.19 72 CYS A N 1
ATOM 557 C CA . CYS A 1 72 ? -12.231 3.070 16.253 1.00 94.19 72 CYS A CA 1
ATOM 558 C C . CYS A 1 72 ? -12.034 3.168 14.728 1.00 94.19 72 CYS A C 1
ATOM 560 O O . CYS A 1 72 ? -12.851 3.747 14.006 1.00 94.19 72 CYS A O 1
ATOM 562 N N . VAL A 1 73 ? -10.983 2.522 14.211 1.00 95.06 73 VAL A N 1
ATOM 563 C CA . VAL A 1 73 ? -10.718 2.330 12.776 1.00 95.06 73 VAL A CA 1
ATOM 564 C C . VAL A 1 73 ? -10.779 0.841 12.443 1.00 95.06 73 VAL A C 1
ATOM 566 O O . VAL A 1 73 ? -9.952 0.049 12.889 1.00 95.06 73 VAL A O 1
ATOM 569 N N . ALA A 1 74 ? -11.747 0.463 11.606 1.00 95.44 74 ALA A N 1
ATOM 570 C CA . ALA A 1 74 ? -11.935 -0.916 11.172 1.00 95.44 74 ALA A CA 1
ATOM 571 C C . ALA A 1 74 ? -11.305 -1.179 9.793 1.00 95.44 74 ALA A C 1
ATOM 573 O O . ALA A 1 74 ? -11.718 -0.612 8.777 1.00 95.44 74 ALA A O 1
ATOM 574 N N . PHE A 1 75 ? -10.345 -2.098 9.737 1.00 95.69 75 PHE A N 1
ATOM 575 C CA . PHE A 1 75 ? -9.793 -2.638 8.502 1.00 95.69 75 PHE A CA 1
ATOM 576 C C . PHE A 1 75 ? -10.688 -3.755 7.953 1.00 95.69 75 PHE A C 1
ATOM 578 O O . PHE A 1 75 ? -11.076 -4.657 8.692 1.00 95.69 75 PHE A O 1
ATOM 585 N N . PRO A 1 76 ? -11.008 -3.750 6.648 1.00 93.88 76 PRO A N 1
ATOM 586 C CA . PRO A 1 76 ? -11.927 -4.725 6.057 1.00 93.88 76 PRO A CA 1
ATOM 587 C C . PRO A 1 76 ? -11.321 -6.127 5.895 1.00 93.88 76 PRO A C 1
ATOM 589 O O . PRO A 1 76 ? -12.063 -7.094 5.707 1.00 93.88 76 PRO A O 1
ATOM 592 N N . ASP A 1 77 ? -9.991 -6.213 5.895 1.00 92.31 77 ASP A N 1
ATOM 593 C CA . ASP A 1 77 ? -9.215 -7.440 5.806 1.00 92.31 77 ASP A CA 1
ATOM 594 C C . ASP A 1 77 ? -7.805 -7.243 6.387 1.00 92.31 77 ASP A C 1
ATOM 596 O O . ASP A 1 77 ? -7.293 -6.124 6.501 1.00 92.31 77 ASP A O 1
ATOM 600 N N . ASP A 1 78 ? -7.161 -8.363 6.703 1.00 91.38 78 ASP A N 1
ATOM 601 C CA . ASP A 1 78 ? -5.789 -8.439 7.213 1.00 91.38 78 ASP A CA 1
ATOM 602 C C . ASP A 1 78 ? -4.751 -7.825 6.248 1.00 91.38 78 ASP A C 1
ATOM 604 O O . ASP A 1 78 ? -3.745 -7.250 6.664 1.00 91.38 78 ASP A O 1
ATOM 608 N N . GLY A 1 79 ? -5.002 -7.874 4.937 1.00 90.75 79 GLY A N 1
ATOM 609 C CA . GLY A 1 79 ? -4.111 -7.286 3.939 1.00 90.75 79 GLY A CA 1
ATOM 610 C C . GLY A 1 79 ? -4.089 -5.758 3.994 1.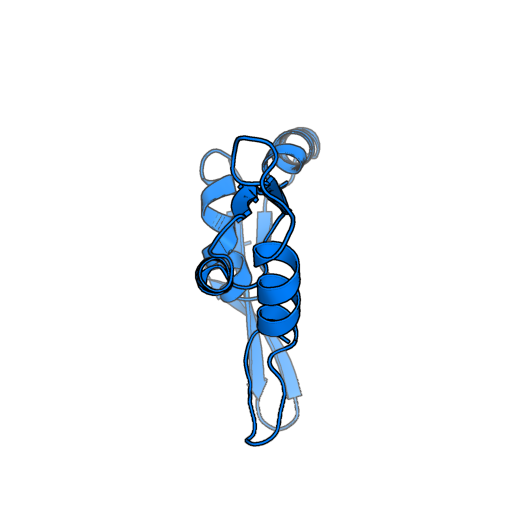00 90.75 79 GLY A C 1
ATOM 611 O O . GLY A 1 79 ? -3.042 -5.143 3.777 1.00 90.75 79 GLY A O 1
ATOM 612 N N . ALA A 1 80 ? -5.227 -5.120 4.258 1.00 92.50 80 ALA A N 1
ATOM 613 C CA . ALA A 1 80 ? -5.322 -3.687 4.503 1.00 92.50 80 ALA A CA 1
ATOM 614 C C . ALA A 1 80 ? -4.692 -3.315 5.852 1.00 92.50 80 ALA A C 1
ATOM 616 O O . ALA A 1 80 ? -3.869 -2.400 5.883 1.00 92.50 80 ALA A O 1
ATOM 617 N N . ALA A 1 81 ? -4.992 -4.068 6.917 1.00 93.50 81 ALA A N 1
ATOM 618 C CA . ALA A 1 81 ? -4.419 -3.843 8.245 1.00 93.50 81 ALA A CA 1
ATOM 619 C C . ALA A 1 81 ? -2.884 -3.883 8.209 1.00 93.50 81 ALA A C 1
ATOM 621 O O . ALA A 1 81 ? -2.222 -2.910 8.565 1.00 93.50 81 ALA A O 1
ATOM 622 N N . LYS A 1 82 ? -2.292 -4.937 7.638 1.00 91.31 82 LYS A N 1
ATOM 623 C CA . LYS A 1 82 ? -0.829 -5.064 7.499 1.00 91.31 82 LYS A CA 1
ATOM 624 C C . LYS A 1 82 ? -0.182 -3.930 6.710 1.00 91.31 82 LYS A C 1
ATOM 626 O O . LYS A 1 82 ? 0.968 -3.584 6.9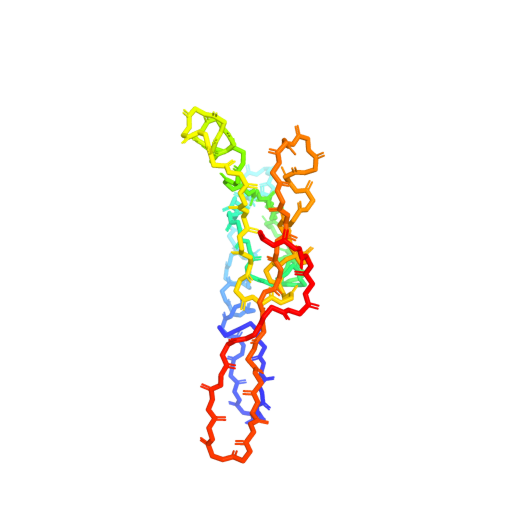69 1.00 91.31 82 LYS A O 1
ATOM 631 N N . ARG A 1 83 ? -0.888 -3.370 5.725 1.00 91.06 83 ARG A N 1
ATOM 632 C CA . ARG A 1 83 ? -0.362 -2.272 4.902 1.00 91.06 83 ARG A CA 1
ATOM 633 C C . ARG A 1 83 ? -0.410 -0.931 5.616 1.00 91.06 83 ARG A C 1
ATOM 635 O O . ARG A 1 83 ? 0.482 -0.123 5.396 1.00 91.06 83 ARG A O 1
ATOM 642 N N . PHE A 1 84 ? -1.427 -0.696 6.436 1.00 94.31 84 PHE A N 1
ATOM 643 C CA . PHE A 1 84 ? -1.821 0.661 6.796 1.00 94.31 84 PHE A CA 1
ATOM 644 C C . PHE A 1 84 ? -2.024 0.892 8.297 1.00 94.31 84 PHE A C 1
ATOM 646 O O . PHE A 1 84 ? -1.959 2.036 8.720 1.00 94.31 84 PHE A O 1
ATOM 653 N N . ALA A 1 85 ? -2.204 -0.146 9.121 1.00 93.62 85 ALA A N 1
ATOM 654 C CA . ALA A 1 85 ? -2.462 0.005 10.560 1.00 93.62 85 ALA A CA 1
ATOM 655 C C . ALA A 1 85 ? -1.348 0.765 11.297 1.00 93.62 85 ALA A C 1
ATOM 657 O O . ALA A 1 85 ? -1.623 1.557 12.192 1.00 93.62 85 ALA A O 1
ATOM 658 N N . HIS A 1 86 ? -0.093 0.582 10.879 1.00 93.44 86 HIS A N 1
ATOM 659 C CA . HIS A 1 86 ? 1.052 1.266 11.480 1.00 93.44 86 HIS A CA 1
ATOM 660 C C . HIS A 1 86 ? 1.016 2.798 11.326 1.00 93.44 86 HIS A C 1
ATOM 662 O O . HIS A 1 86 ? 1.652 3.493 12.108 1.00 93.44 86 HIS A O 1
ATOM 668 N N . GLU A 1 87 ? 0.268 3.333 10.357 1.00 94.38 87 GLU A N 1
ATOM 669 C CA . GLU A 1 87 ? 0.092 4.782 10.174 1.00 94.38 87 GLU A CA 1
ATOM 670 C C . GLU A 1 87 ? -0.807 5.402 11.264 1.00 94.38 87 GLU A C 1
ATOM 672 O O . GLU A 1 87 ? -0.850 6.622 11.410 1.00 94.38 87 GLU A O 1
ATOM 677 N N . PHE A 1 88 ? -1.514 4.576 12.047 1.00 93.56 88 PHE A N 1
ATOM 678 C CA . PHE A 1 88 ? -2.444 5.007 13.096 1.00 93.56 88 PHE A CA 1
ATOM 679 C C . PHE A 1 88 ? -1.892 4.826 14.522 1.00 93.56 88 PHE A C 1
ATOM 681 O O . PHE A 1 88 ? -2.563 5.209 15.473 1.00 93.56 88 PHE A O 1
ATOM 688 N N . THR A 1 89 ? -0.671 4.307 14.716 1.00 87.25 89 THR A N 1
ATOM 689 C CA . THR A 1 89 ? -0.119 3.970 16.054 1.00 87.25 89 THR A CA 1
ATOM 690 C C . THR A 1 89 ? 0.087 5.161 16.998 1.00 87.25 89 THR A C 1
ATOM 692 O O . THR A 1 89 ? 0.379 4.962 18.173 1.00 87.25 89 THR A O 1
ATOM 695 N N . GLY A 1 90 ? -0.024 6.395 16.499 1.00 85.44 90 GLY A N 1
ATOM 696 C CA . GLY A 1 90 ? 0.047 7.627 17.293 1.00 85.44 90 GLY A CA 1
ATOM 697 C C . GLY A 1 90 ? -1.312 8.245 17.632 1.00 85.44 90 GLY A C 1
ATOM 698 O O . GLY A 1 90 ? -1.345 9.350 18.172 1.00 85.44 90 GLY A O 1
ATOM 699 N N . LEU A 1 91 ? -2.416 7.590 17.269 1.00 89.12 91 LEU A N 1
ATOM 700 C CA . LEU A 1 91 ? -3.772 8.044 17.555 1.00 89.12 91 LEU A CA 1
ATOM 701 C C . LEU A 1 91 ? -4.377 7.243 18.709 1.00 89.12 91 LEU A C 1
ATOM 703 O O . LEU A 1 91 ? -4.127 6.049 18.836 1.00 89.12 91 LEU A O 1
ATOM 707 N N . ASP A 1 92 ? -5.196 7.909 19.521 1.00 91.69 92 ASP A N 1
ATOM 708 C CA . ASP A 1 92 ? -6.011 7.278 20.565 1.00 91.69 92 ASP A CA 1
ATOM 709 C C . ASP A 1 92 ? -7.282 6.691 19.934 1.00 91.69 92 ASP A C 1
ATOM 711 O O . ASP A 1 92 ? -8.379 7.222 20.091 1.00 91.69 92 ASP A O 1
ATOM 715 N N . VAL A 1 93 ? -7.094 5.671 19.092 1.00 92.88 93 VAL A N 1
ATOM 716 C CA . VAL A 1 93 ? -8.168 4.951 18.398 1.00 92.88 93 VAL A CA 1
ATOM 717 C C . VAL A 1 93 ? -7.926 3.453 18.481 1.00 92.88 93 VAL A C 1
ATOM 719 O O . VAL A 1 93 ? -6.797 2.984 18.320 1.00 92.88 93 VAL A O 1
ATOM 722 N N . GLU A 1 94 ? -8.994 2.693 18.675 1.00 94.62 94 GLU A N 1
ATOM 723 C CA . GLU A 1 94 ? -8.950 1.243 18.580 1.00 94.62 94 GLU A CA 1
ATOM 724 C C . GLU A 1 94 ? -8.753 0.821 17.120 1.00 94.62 94 GLU A C 1
ATOM 726 O O . GLU A 1 94 ? -9.388 1.347 16.200 1.00 94.62 94 GLU A O 1
ATOM 731 N N . ILE A 1 95 ? -7.877 -0.157 16.895 1.00 95.06 95 ILE A N 1
ATOM 732 C CA . ILE A 1 95 ? -7.652 -0.731 15.571 1.00 95.06 95 ILE A CA 1
ATOM 733 C C . ILE A 1 95 ? -8.298 -2.107 15.505 1.00 95.06 95 ILE A C 1
ATOM 735 O O . ILE A 1 95 ? -7.837 -3.059 16.132 1.00 95.06 95 ILE A O 1
ATOM 739 N N . VAL A 1 96 ? -9.332 -2.222 14.677 1.00 95.94 96 VAL A N 1
ATOM 740 C CA . VAL A 1 96 ? -10.086 -3.463 14.495 1.00 95.94 96 VAL A CA 1
ATOM 741 C C . VAL A 1 96 ? -9.786 -4.047 13.124 1.00 95.94 96 VAL A C 1
ATOM 743 O O . VAL A 1 96 ? -9.805 -3.334 12.124 1.00 95.94 96 VAL A O 1
ATOM 746 N N . THR A 1 97 ? -9.557 -5.355 13.043 1.00 95.88 97 THR A N 1
ATOM 747 C CA . THR A 1 97 ? -9.432 -6.064 11.763 1.00 95.88 97 THR A CA 1
ATOM 748 C C . THR A 1 97 ? -10.610 -7.005 11.578 1.00 95.88 97 THR A C 1
ATOM 750 O O . THR A 1 97 ? -10.822 -7.942 12.348 1.00 95.88 97 THR A O 1
ATOM 753 N N . CYS A 1 98 ? -11.380 -6.766 10.524 1.00 95.12 98 CYS A N 1
ATOM 754 C CA . CYS A 1 98 ? -12.485 -7.611 10.111 1.00 95.12 98 CYS A CA 1
ATOM 755 C C . CYS A 1 98 ? -12.002 -8.698 9.148 1.00 95.12 98 CYS A C 1
ATOM 757 O O . CYS A 1 98 ? -11.060 -8.522 8.378 1.00 95.12 98 CYS A O 1
ATOM 759 N N . GLY A 1 99 ? -12.710 -9.819 9.139 1.00 92.38 99 GLY A N 1
ATOM 760 C CA . GLY A 1 99 ? -12.510 -10.882 8.170 1.00 92.38 99 GLY A CA 1
ATOM 761 C C . GLY A 1 99 ? -13.828 -11.492 7.726 1.00 92.38 99 GLY A C 1
ATOM 762 O O . GLY A 1 99 ? -14.862 -11.364 8.381 1.00 92.38 99 GLY A O 1
ATOM 763 N N . LYS A 1 100 ? -13.798 -12.159 6.573 1.00 89.50 100 LYS A N 1
ATOM 764 C CA . LYS A 1 100 ? -14.946 -12.910 6.057 1.00 89.50 100 LYS A CA 1
ATOM 765 C C . LYS A 1 100 ? -14.811 -14.365 6.474 1.00 89.50 100 LYS A C 1
ATOM 767 O O . LYS A 1 100 ? -13.896 -15.047 6.014 1.00 89.50 100 LYS A O 1
ATOM 772 N N . VAL A 1 101 ? -15.751 -14.838 7.281 1.00 87.56 101 VAL A N 1
ATOM 773 C CA . VAL A 1 101 ? -15.862 -16.248 7.663 1.00 87.56 101 VAL A CA 1
ATOM 774 C C . VAL A 1 101 ? -16.956 -16.892 6.818 1.00 87.56 101 VAL A C 1
ATOM 776 O O . VAL A 1 101 ? -18.015 -16.304 6.578 1.00 87.56 101 VAL A O 1
ATOM 779 N N . ARG A 1 102 ? -16.662 -18.090 6.308 1.00 85.19 102 ARG A N 1
ATOM 780 C CA . ARG A 1 102 ? -17.646 -18.942 5.639 1.00 85.19 102 ARG A CA 1
ATOM 781 C C . ARG A 1 102 ? -18.100 -19.994 6.632 1.00 85.19 102 ARG A C 1
ATOM 783 O O . ARG A 1 102 ? -17.268 -20.765 7.104 1.00 85.19 102 ARG A O 1
ATOM 790 N N . ASP A 1 103 ? -19.393 -20.002 6.912 1.00 83.56 103 ASP A N 1
ATOM 791 C CA . ASP A 1 103 ? -20.046 -21.005 7.745 1.00 83.56 103 ASP A CA 1
ATOM 792 C C . ASP A 1 103 ? -21.120 -21.687 6.890 1.00 83.56 103 ASP A C 1
ATOM 794 O O . ASP A 1 103 ? -22.204 -21.147 6.663 1.00 83.56 103 ASP A O 1
ATOM 798 N N . GLY A 1 104 ? -20.749 -22.808 6.266 1.00 86.69 104 GLY A N 1
ATOM 799 C CA . GLY A 1 104 ? -21.540 -23.425 5.199 1.00 86.69 104 GLY A CA 1
ATOM 800 C C . GLY A 1 104 ? -21.744 -22.479 4.006 1.00 86.69 104 GLY A C 1
ATOM 801 O O . GLY A 1 104 ? -20.773 -22.006 3.406 1.00 86.69 104 GLY A O 1
ATOM 802 N N . ASP A 1 105 ? -23.009 -22.205 3.675 1.00 87.94 105 ASP A N 1
ATOM 803 C CA . ASP A 1 105 ? -23.409 -21.273 2.610 1.00 87.94 105 ASP A CA 1
ATOM 804 C C . ASP A 1 105 ? -23.502 -19.809 3.081 1.00 87.94 105 ASP A C 1
ATOM 806 O O . ASP A 1 105 ? -23.567 -18.890 2.254 1.00 87.94 105 ASP A O 1
ATOM 810 N N . GLU A 1 106 ? -23.466 -19.554 4.393 1.00 84.00 106 GLU A N 1
ATOM 811 C CA . GLU A 1 106 ? -23.536 -18.199 4.930 1.00 84.00 106 GLU A CA 1
ATOM 812 C C . GLU A 1 106 ? -22.170 -17.502 4.891 1.00 84.00 106 GLU A C 1
ATOM 814 O O . GLU A 1 106 ? -21.113 -18.059 5.206 1.00 84.00 106 GLU A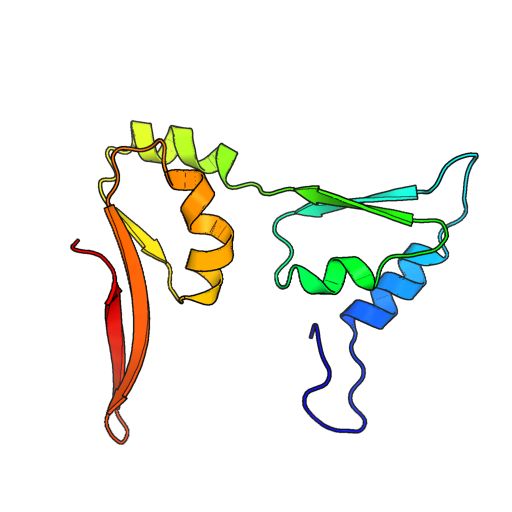 O 1
ATOM 819 N N . ARG A 1 107 ? -22.196 -16.223 4.505 1.00 83.62 107 ARG A N 1
ATOM 820 C CA . ARG A 1 107 ? -21.023 -15.344 4.488 1.00 83.62 107 ARG A CA 1
ATOM 821 C C . ARG A 1 107 ? -21.217 -14.265 5.540 1.00 83.62 107 ARG A C 1
ATOM 823 O O . ARG A 1 107 ? -22.012 -13.351 5.329 1.00 83.62 107 ARG A O 1
ATOM 830 N N . LYS A 1 108 ? -20.479 -14.361 6.645 1.00 89.06 108 LYS A N 1
ATOM 831 C CA . LYS A 1 108 ? -20.525 -13.384 7.743 1.00 89.06 108 LYS A CA 1
ATOM 832 C C . LYS A 1 108 ? -19.210 -12.615 7.818 1.00 89.06 108 LYS A C 1
ATOM 834 O O . LYS A 1 108 ? -18.137 -13.173 7.585 1.00 89.06 108 LYS A O 1
ATOM 839 N N . VAL A 1 109 ? -19.305 -11.319 8.105 1.00 89.88 109 VAL A N 1
ATOM 840 C CA . VAL A 1 109 ? -18.147 -10.493 8.465 1.00 89.88 109 VAL A CA 1
ATOM 841 C C . VAL A 1 109 ? -18.022 -10.547 9.977 1.00 89.88 109 VAL A C 1
ATOM 843 O O . VAL A 1 109 ? -18.994 -10.282 10.680 1.00 89.88 109 VAL A O 1
ATOM 846 N N . THR A 1 110 ? -16.849 -10.920 10.465 1.00 91.56 110 THR A N 1
ATOM 847 C CA . THR A 1 110 ? -16.557 -11.030 11.895 1.00 91.56 110 THR A CA 1
ATOM 848 C C . THR A 1 110 ? -15.314 -10.225 12.219 1.00 91.56 110 THR A C 1
ATOM 850 O O . THR A 1 110 ? -14.405 -10.120 11.393 1.00 91.56 110 THR A O 1
ATOM 853 N N . ILE A 1 111 ? -15.250 -9.703 13.437 1.00 93.31 111 ILE A N 1
ATOM 854 C CA . ILE A 1 111 ? -14.028 -9.114 13.974 1.00 93.31 111 ILE A CA 1
ATOM 855 C C . ILE A 1 111 ? -13.062 -10.256 14.282 1.00 93.31 111 ILE A C 1
ATOM 857 O O . ILE A 1 111 ? -13.437 -11.221 14.948 1.00 93.31 111 ILE A O 1
ATOM 861 N N . GLN A 1 112 ? -11.860 -10.187 13.720 1.00 91.00 112 GLN A N 1
ATOM 862 C CA . GLN A 1 112 ? -10.800 -11.169 13.948 1.00 91.00 112 GLN A CA 1
ATOM 863 C C . GLN A 1 112 ? -9.815 -10.685 15.012 1.00 91.00 112 GLN A C 1
ATOM 865 O O . GLN A 1 112 ? -9.351 -11.494 15.809 1.00 91.00 112 GLN A O 1
ATOM 870 N N . GLU A 1 113 ? -9.535 -9.381 15.042 1.00 89.50 113 GLU A N 1
ATOM 871 C CA . GLU A 1 113 ? -8.638 -8.737 16.006 1.00 89.50 113 GLU A CA 1
ATOM 872 C C . GLU A 1 113 ? -9.174 -7.352 16.400 1.00 89.50 113 GLU A C 1
ATOM 874 O O . GLU A 1 113 ? -9.820 -6.691 15.581 1.00 89.50 113 GLU A O 1
ATOM 879 N N . GLY A 1 114 ? -8.873 -6.920 17.628 1.00 89.44 114 GLY A N 1
ATOM 880 C CA . GLY A 1 114 ? -9.339 -5.659 18.221 1.00 89.44 114 GLY A CA 1
ATOM 881 C C . GLY A 1 114 ? -10.633 -5.800 19.030 1.00 89.44 114 GLY A C 1
ATOM 882 O O . GLY A 1 114 ? -11.318 -6.828 18.955 1.00 89.44 114 GLY A O 1
ATOM 883 N N . ASN A 1 115 ? -10.954 -4.776 19.820 1.00 88.31 115 ASN A N 1
ATOM 884 C CA . ASN A 1 115 ? -12.164 -4.714 20.641 1.00 88.31 115 ASN A CA 1
ATOM 885 C C . ASN A 1 115 ? -12.870 -3.351 20.488 1.00 88.31 115 ASN A C 1
ATOM 887 O O . ASN A 1 115 ? -12.463 -2.409 21.167 1.00 88.31 115 ASN A O 1
ATOM 891 N N . PRO A 1 116 ? -13.885 -3.253 19.606 1.00 80.25 116 PRO A N 1
ATOM 892 C CA . PRO A 1 116 ? -14.573 -1.999 19.295 1.00 80.25 116 PRO A CA 1
ATOM 893 C C . PRO A 1 116 ? -15.380 -1.431 20.468 1.00 80.25 116 PRO A C 1
ATOM 895 O O . PRO A 1 116 ? -15.787 -2.210 21.364 1.00 80.25 116 PRO A O 1
#

Organism: NCBI:txid236787

pLDDT: mean 91.22, std 3.73, range [75.19, 95.94]